Protein AF-A0A957X158-F1 (afdb_monomer_lite)

Secondary structure (DSSP, 8-state):
--HHHHHHHHHTHHHHTTSHHHHHHHSGGGSPPPTT-----HHHHHHHHHHHHHTTHHHHTSHHHHHHHHHHHHTT----HHHHHH------PPEEEEETTEEEEEPPTT-HHHHHHHHHHHHHTTS-HHHH-TT-TTT-

Structure (mmCIF, N/CA/C/O backbone):
data_AF-A0A957X158-F1
#
_entry.id   AF-A0A957X158-F1
#
loop_
_atom_site.group_PDB
_atom_site.id
_atom_site.type_symbol
_atom_site.label_atom_id
_atom_site.label_alt_id
_atom_site.label_comp_id
_atom_site.label_asym_id
_atom_site.label_entity_id
_atom_site.label_seq_id
_atom_site.pdbx_PDB_ins_code
_atom_site.Cartn_x
_atom_site.Cartn_y
_atom_site.Cartn_z
_atom_site.occupancy
_atom_site.B_iso_or_equiv
_atom_site.auth_seq_id
_atom_site.auth_comp_id
_atom_site.auth_asym_id
_atom_site.auth_atom_id
_atom_site.pdbx_PDB_model_num
ATOM 1 N N . ALA A 1 1 ? 10.056 3.410 17.041 1.00 91.44 1 ALA A N 1
ATOM 2 C CA . ALA A 1 1 ? 9.686 4.024 15.756 1.00 91.44 1 ALA A CA 1
ATOM 3 C C . ALA A 1 1 ? 10.975 4.331 15.010 1.00 91.44 1 ALA A C 1
ATOM 5 O O . ALA A 1 1 ? 11.942 4.724 15.656 1.00 91.44 1 ALA A O 1
ATOM 6 N N . SER A 1 2 ? 11.047 4.069 13.703 1.00 97.06 2 SER A N 1
ATOM 7 C CA . SER A 1 2 ? 12.230 4.421 12.904 1.00 97.06 2 SER A CA 1
ATOM 8 C C . SER A 1 2 ? 12.248 5.921 12.596 1.00 97.06 2 SER A C 1
ATOM 10 O O . SER A 1 2 ? 11.202 6.565 12.648 1.00 97.06 2 SER A O 1
ATOM 12 N N . GLY A 1 3 ? 13.416 6.462 12.228 1.00 97.81 3 GLY A N 1
ATOM 13 C CA . GLY A 1 3 ? 13.532 7.849 11.755 1.00 97.81 3 GLY A CA 1
ATOM 14 C C . GLY A 1 3 ? 12.562 8.159 10.616 1.00 97.81 3 GLY A C 1
ATOM 15 O O . GLY A 1 3 ? 11.815 9.127 10.688 1.00 97.81 3 GLY A O 1
ATOM 16 N N . TYR A 1 4 ? 12.493 7.251 9.640 1.00 98.00 4 TYR A N 1
ATOM 17 C CA . TYR A 1 4 ? 11.589 7.357 8.498 1.00 98.00 4 TYR A CA 1
ATOM 18 C C . TYR A 1 4 ? 10.107 7.411 8.902 1.00 98.00 4 TYR A C 1
ATOM 20 O O . TYR A 1 4 ? 9.367 8.266 8.429 1.00 98.00 4 TYR A O 1
ATOM 28 N N . LEU A 1 5 ? 9.658 6.541 9.817 1.00 97.38 5 LEU A N 1
ATOM 29 C CA . LEU A 1 5 ? 8.264 6.559 10.271 1.00 97.38 5 LEU A CA 1
ATOM 30 C C . LEU A 1 5 ? 7.921 7.868 10.998 1.00 97.38 5 LEU A C 1
ATOM 32 O O . LEU A 1 5 ? 6.851 8.428 10.775 1.00 97.38 5 LEU A O 1
ATOM 36 N N . CYS A 1 6 ? 8.819 8.363 11.851 1.00 97.62 6 CYS A N 1
ATOM 37 C CA . CYS A 1 6 ? 8.624 9.631 12.554 1.00 97.62 6 CYS A CA 1
ATOM 38 C C . CYS A 1 6 ? 8.534 10.818 11.586 1.00 97.62 6 CYS A C 1
ATOM 40 O O . CYS A 1 6 ? 7.699 11.700 11.782 1.00 97.62 6 CYS A O 1
ATOM 42 N N . GLU A 1 7 ? 9.347 10.824 10.528 1.00 98.12 7 GLU A N 1
ATOM 43 C CA . GLU A 1 7 ? 9.285 11.835 9.470 1.00 98.12 7 GLU A CA 1
ATOM 44 C C . GLU A 1 7 ? 7.933 11.804 8.745 1.00 98.12 7 GLU A C 1
ATOM 46 O O . GLU A 1 7 ? 7.289 12.842 8.604 1.00 98.12 7 GLU A O 1
ATOM 51 N N . LEU A 1 8 ? 7.438 10.617 8.376 1.00 97.88 8 LEU A N 1
ATOM 52 C CA . LEU A 1 8 ? 6.116 10.475 7.757 1.00 97.88 8 LEU A CA 1
ATOM 53 C C . LEU A 1 8 ? 4.984 10.959 8.672 1.00 97.88 8 LEU A C 1
ATOM 55 O O . LEU A 1 8 ? 4.108 11.691 8.218 1.00 97.88 8 LEU A O 1
ATOM 59 N N . ILE A 1 9 ? 5.007 10.590 9.958 1.00 97.75 9 ILE A N 1
ATOM 60 C CA . ILE A 1 9 ? 3.999 11.042 10.932 1.00 97.75 9 ILE A CA 1
ATOM 61 C C . ILE A 1 9 ? 4.060 12.562 11.111 1.00 97.75 9 ILE A C 1
ATOM 63 O O . ILE A 1 9 ? 3.020 13.204 11.217 1.00 97.75 9 ILE A O 1
ATOM 67 N N . THR A 1 10 ? 5.261 13.145 11.110 1.00 97.75 10 THR A N 1
ATOM 68 C CA . THR A 1 10 ? 5.446 14.601 11.198 1.00 97.75 10 THR A CA 1
ATOM 69 C C . THR A 1 10 ? 4.859 15.298 9.973 1.00 97.75 10 THR A C 1
ATOM 71 O O . THR A 1 10 ? 4.063 16.222 10.119 1.00 97.75 10 THR A O 1
ATOM 74 N N . ASN A 1 11 ? 5.170 14.813 8.769 1.00 97.94 11 ASN A N 1
ATOM 75 C CA . ASN A 1 11 ? 4.647 15.378 7.524 1.00 97.94 11 ASN A CA 1
ATOM 76 C C . ASN A 1 11 ? 3.117 15.253 7.424 1.00 97.94 11 ASN A C 1
ATOM 78 O O . ASN A 1 11 ? 2.462 16.136 6.878 1.00 97.94 11 ASN A O 1
ATOM 82 N N . ALA A 1 12 ? 2.542 14.184 7.983 1.00 97.56 12 ALA A N 1
ATOM 83 C CA . ALA A 1 12 ? 1.102 13.935 8.007 1.00 97.56 12 ALA A CA 1
ATOM 84 C C . ALA A 1 12 ? 0.390 14.473 9.266 1.00 97.56 12 ALA A C 1
ATOM 86 O O . ALA A 1 12 ? -0.806 14.230 9.435 1.00 97.56 12 ALA A O 1
ATOM 87 N N . GLN A 1 13 ? 1.082 15.190 10.164 1.00 97.00 13 GLN A N 1
ATOM 88 C CA . GLN A 1 13 ? 0.553 15.563 11.483 1.00 97.00 13 GLN A CA 1
ATOM 89 C C . GLN A 1 13 ? -0.779 16.311 11.389 1.00 97.00 13 GLN A C 1
ATOM 91 O O . GLN A 1 13 ? -1.693 16.033 12.165 1.00 97.00 13 GLN A O 1
ATOM 96 N N . THR A 1 14 ? -0.900 17.247 10.443 1.00 97.00 14 THR A N 1
ATOM 97 C CA . THR A 1 14 ? -2.126 18.027 10.253 1.00 97.00 14 THR A CA 1
ATOM 98 C C . THR A 1 14 ? -3.320 17.131 9.951 1.00 97.00 14 THR A C 1
ATOM 100 O O . THR A 1 14 ? -4.372 17.327 10.549 1.00 97.00 14 THR A O 1
ATOM 103 N N . ASP A 1 15 ? -3.165 16.124 9.087 1.00 97.00 15 ASP A N 1
ATOM 104 C CA . ASP A 1 15 ? -4.253 15.204 8.756 1.00 97.00 15 ASP A CA 1
ATOM 105 C C . ASP A 1 15 ? -4.549 14.222 9.889 1.00 97.00 15 ASP A C 1
ATOM 107 O O . ASP A 1 15 ? -5.710 14.011 10.236 1.00 97.00 15 ASP A O 1
ATOM 111 N N . LEU A 1 16 ? -3.508 13.680 10.527 1.00 97.06 16 LEU A N 1
ATOM 112 C CA . LEU A 1 16 ? -3.651 12.758 11.657 1.00 97.06 16 LEU A CA 1
ATOM 113 C C . LEU A 1 16 ? -4.340 13.410 12.863 1.00 97.06 16 LEU A C 1
ATOM 115 O O . LEU A 1 16 ? -5.059 12.728 13.591 1.00 97.06 16 LEU A O 1
ATOM 119 N N . ALA A 1 17 ? -4.149 14.716 13.067 1.00 96.50 17 ALA A N 1
ATOM 120 C CA . ALA A 1 17 ? -4.778 15.475 14.144 1.00 96.50 17 ALA A CA 1
ATOM 121 C C . ALA A 1 17 ? -6.273 15.759 13.911 1.00 96.50 17 ALA A C 1
ATOM 123 O O . ALA A 1 17 ? -6.975 16.097 14.864 1.00 96.50 17 ALA A O 1
ATOM 124 N N . ARG A 1 18 ? -6.780 15.624 12.674 1.00 95.75 18 ARG A N 1
ATOM 125 C CA . ARG A 1 18 ? -8.196 15.893 12.348 1.00 95.75 18 ARG A CA 1
ATOM 126 C C . ARG A 1 18 ? -9.149 14.904 13.005 1.00 95.75 18 ARG A C 1
ATOM 128 O O . ARG A 1 18 ? -10.286 15.271 13.292 1.00 95.75 18 ARG A O 1
ATOM 135 N N . PHE A 1 19 ? -8.697 13.673 13.235 1.00 94.31 19 PHE A N 1
ATOM 136 C CA . PHE A 1 19 ? -9.517 12.611 13.803 1.00 94.31 19 PHE A CA 1
ATOM 137 C C . PHE A 1 19 ? -8.941 12.164 15.153 1.00 94.31 19 PHE A C 1
ATOM 139 O O . PHE A 1 19 ? -7.784 11.737 15.218 1.00 94.31 19 PHE A O 1
ATOM 146 N N . PRO A 1 20 ? -9.728 12.213 16.245 1.00 94.19 20 PRO A N 1
ATOM 147 C CA . PRO A 1 20 ? -9.249 11.818 17.569 1.00 94.19 20 PRO A CA 1
ATOM 148 C C . PRO A 1 20 ? -8.676 10.395 17.623 1.00 94.19 20 PRO A C 1
ATOM 150 O O . PRO A 1 20 ? -7.676 10.170 18.300 1.00 94.19 20 PRO A O 1
ATOM 153 N N . ALA A 1 21 ? -9.264 9.454 16.875 1.00 93.75 21 ALA A N 1
ATOM 154 C CA . ALA A 1 21 ? -8.819 8.061 16.831 1.00 93.75 21 ALA A CA 1
ATOM 155 C C . ALA A 1 21 ? -7.394 7.912 16.263 1.00 93.75 21 ALA A C 1
ATOM 157 O O . ALA A 1 21 ? -6.565 7.212 16.841 1.00 93.75 21 ALA A O 1
ATOM 158 N N . THR A 1 22 ? -7.061 8.620 15.176 1.00 95.44 22 THR A N 1
ATOM 159 C CA . THR A 1 22 ? -5.706 8.587 14.600 1.00 95.44 22 THR A CA 1
ATOM 160 C C . THR A 1 22 ? -4.705 9.358 15.455 1.00 95.44 22 THR A C 1
ATOM 162 O O . THR A 1 22 ? -3.579 8.896 15.648 1.00 95.44 22 THR A O 1
ATOM 165 N N . ALA A 1 23 ? -5.112 10.502 16.014 1.00 96.62 23 ALA A N 1
ATOM 166 C CA . ALA A 1 23 ? -4.266 11.311 16.886 1.00 96.62 23 ALA A CA 1
ATOM 167 C C . ALA A 1 23 ? -3.865 10.559 18.165 1.00 96.62 23 ALA A C 1
ATOM 169 O O . ALA A 1 23 ? -2.711 10.633 18.580 1.00 96.62 23 ALA A O 1
ATOM 170 N N . ALA A 1 24 ? -4.776 9.783 18.759 1.00 95.62 24 ALA A N 1
ATOM 171 C CA . ALA A 1 24 ? -4.490 8.989 19.954 1.00 95.62 24 ALA A CA 1
ATOM 172 C C . ALA A 1 24 ? -3.363 7.959 19.738 1.00 95.62 24 ALA A C 1
ATOM 174 O O . ALA A 1 24 ? -2.607 7.674 20.665 1.00 95.62 24 ALA A O 1
ATOM 175 N N . ILE A 1 25 ? -3.231 7.432 18.516 1.00 96.38 25 ILE A N 1
ATOM 176 C CA . ILE A 1 25 ? -2.222 6.427 18.159 1.00 96.38 25 ILE A CA 1
ATOM 177 C C . ILE A 1 25 ? -0.901 7.086 17.753 1.00 96.38 25 ILE A C 1
ATOM 179 O O . ILE A 1 25 ? 0.167 6.696 18.228 1.00 96.38 25 ILE A O 1
ATOM 183 N N . PHE A 1 26 ? -0.962 8.062 16.844 1.00 97.31 26 PHE A N 1
ATOM 184 C CA . PHE A 1 26 ? 0.226 8.586 16.163 1.00 97.31 26 PHE A CA 1
ATOM 185 C C . PHE A 1 26 ? 0.701 9.940 16.682 1.00 97.31 26 PHE A C 1
ATOM 187 O O . PHE A 1 26 ? 1.817 10.336 16.364 1.00 97.31 26 PHE A O 1
ATOM 194 N N . LEU A 1 27 ? -0.103 10.637 17.484 1.00 96.50 27 LEU A N 1
ATOM 195 C CA . LEU A 1 27 ? 0.238 11.925 18.086 1.00 96.50 27 LEU A CA 1
ATOM 196 C C . LEU A 1 27 ? 0.040 11.893 19.612 1.00 96.50 27 LEU A C 1
ATOM 198 O O . LEU A 1 27 ? -0.703 12.721 20.155 1.00 96.50 27 LEU A O 1
ATOM 202 N N . PRO A 1 28 ? 0.671 10.948 20.338 1.00 89.69 28 PRO A N 1
ATOM 203 C CA . PRO A 1 28 ? 0.532 10.884 21.785 1.00 89.69 28 PRO A CA 1
ATOM 204 C C . PRO A 1 28 ? 0.973 12.213 22.410 1.00 89.69 28 PRO A C 1
ATOM 206 O O . PRO A 1 28 ? 2.034 12.756 22.097 1.00 89.69 28 PRO A O 1
ATOM 209 N N . HIS A 1 29 ? 0.134 12.761 23.290 1.00 87.69 29 HIS A N 1
ATOM 210 C CA . HIS A 1 29 ? 0.318 14.096 23.877 1.00 87.69 29 HIS A CA 1
ATOM 211 C C . HIS A 1 29 ? 0.307 15.252 22.855 1.00 87.69 29 HIS A C 1
ATOM 213 O O . HIS A 1 29 ? 0.882 16.308 23.108 1.00 87.69 29 HIS A O 1
ATOM 219 N N . GLY A 1 30 ? -0.348 15.064 21.705 1.00 91.75 30 GLY A N 1
ATOM 220 C CA . GLY A 1 30 ? -0.546 16.098 20.687 1.00 91.75 30 GLY A CA 1
ATOM 221 C C . GLY A 1 30 ? 0.662 16.354 19.786 1.00 91.75 30 GLY A C 1
ATOM 222 O O . GLY A 1 30 ? 0.684 17.364 19.083 1.00 91.75 30 GLY A O 1
ATOM 223 N N . ARG A 1 31 ? 1.670 15.472 19.791 1.00 94.06 31 ARG A N 1
ATOM 224 C CA . ARG A 1 31 ? 2.900 15.637 19.004 1.00 94.06 31 ARG A CA 1
ATOM 225 C C . ARG A 1 31 ? 3.361 14.334 18.343 1.00 94.06 31 ARG A C 1
ATOM 227 O O . ARG A 1 31 ? 3.104 13.268 18.900 1.00 94.06 31 ARG A O 1
ATOM 234 N N . PRO A 1 32 ? 4.076 14.406 17.205 1.00 95.81 32 PRO A N 1
ATOM 235 C CA . PRO A 1 32 ? 4.708 13.241 16.597 1.00 95.81 32 PRO A CA 1
ATOM 236 C C . PRO A 1 32 ? 5.701 12.550 17.550 1.00 95.81 32 PRO A C 1
ATOM 238 O O . PRO A 1 32 ? 6.339 13.227 18.364 1.00 95.81 32 PRO A O 1
ATOM 241 N N . PRO A 1 33 ? 5.867 11.221 17.443 1.00 96.12 33 PRO A N 1
ATOM 242 C CA . PRO A 1 33 ? 6.840 10.468 18.222 1.00 96.12 33 PRO A CA 1
ATOM 243 C C . PRO A 1 33 ? 8.266 10.724 17.724 1.00 96.12 33 PRO A C 1
ATOM 245 O O . PRO A 1 33 ? 8.494 11.044 16.555 1.00 96.12 33 PRO A O 1
ATOM 248 N N . HIS A 1 34 ? 9.245 10.491 18.590 1.00 95.88 34 HIS A N 1
ATOM 249 C CA . HIS A 1 34 ? 10.661 10.525 18.252 1.00 95.88 34 HIS A CA 1
ATOM 250 C C . HIS A 1 34 ? 11.183 9.142 17.824 1.00 95.88 34 HIS A C 1
ATOM 252 O O . HIS A 1 34 ? 10.623 8.103 18.195 1.00 95.88 34 HIS A O 1
ATOM 258 N N . PRO A 1 35 ? 12.282 9.087 17.050 1.00 97.38 35 PRO A N 1
ATOM 259 C CA . PRO A 1 35 ? 12.932 7.822 16.738 1.00 97.38 35 PRO A CA 1
ATOM 260 C C . PRO A 1 35 ? 13.326 7.085 18.024 1.00 97.38 35 PRO A C 1
ATOM 262 O O . PRO A 1 35 ? 13.888 7.672 18.942 1.00 97.38 35 PRO A O 1
ATOM 265 N N . GLY A 1 36 ? 13.024 5.790 18.084 1.00 96.38 36 GLY A N 1
ATOM 266 C CA . GLY A 1 36 ? 13.155 4.971 19.294 1.00 96.38 36 GLY A CA 1
ATOM 267 C C . GLY A 1 36 ? 11.861 4.813 20.101 1.00 96.38 36 GLY A C 1
ATOM 268 O O . GLY A 1 36 ? 11.694 3.775 20.736 1.00 96.38 36 GLY A O 1
ATOM 269 N N . ASP A 1 37 ? 10.894 5.730 19.984 1.00 95.94 37 ASP A N 1
ATOM 270 C CA . ASP A 1 37 ? 9.638 5.650 20.744 1.00 95.94 37 ASP A CA 1
ATOM 271 C C . ASP A 1 37 ? 8.816 4.412 20.376 1.00 95.94 37 ASP A C 1
ATOM 273 O O . ASP A 1 37 ? 8.759 3.981 19.219 1.00 95.94 37 ASP A O 1
ATOM 277 N N . ARG A 1 38 ? 8.127 3.826 21.355 1.00 95.50 38 ARG A N 1
ATOM 278 C CA . ARG A 1 38 ? 7.264 2.667 21.118 1.00 95.50 38 ARG A CA 1
ATOM 279 C C . ARG A 1 38 ? 5.858 3.124 20.732 1.00 95.50 38 ARG A C 1
ATOM 281 O O . ARG A 1 38 ? 5.147 3.680 21.558 1.00 95.50 38 ARG A O 1
ATOM 288 N N . ILE A 1 39 ? 5.447 2.821 19.502 1.00 95.44 39 ILE A N 1
ATOM 289 C CA . ILE A 1 39 ? 4.069 3.014 19.029 1.00 95.44 39 ILE A CA 1
ATOM 290 C C . ILE A 1 39 ? 3.330 1.687 19.195 1.00 95.44 39 ILE A C 1
ATOM 292 O O . ILE A 1 39 ? 3.788 0.658 18.698 1.00 95.44 39 ILE A O 1
ATOM 296 N N . VAL A 1 40 ? 2.208 1.704 19.911 1.00 95.50 40 VAL A N 1
ATOM 297 C CA . VAL A 1 40 ? 1.380 0.520 20.171 1.00 95.50 40 VAL A CA 1
ATOM 298 C C . VAL A 1 40 ? 0.010 0.737 19.543 1.00 95.50 40 VAL A C 1
ATOM 300 O O . VAL A 1 40 ? -0.622 1.756 19.791 1.00 95.50 40 VAL A O 1
ATOM 303 N N . GLN A 1 41 ? -0.447 -0.228 18.746 1.00 97.25 41 GLN A N 1
ATOM 304 C CA . GLN A 1 41 ? -1.738 -0.187 18.054 1.00 97.25 41 GLN A CA 1
ATOM 305 C C . GLN A 1 41 ? -2.603 -1.355 18.546 1.00 97.25 41 GLN A C 1
ATOM 307 O O . GLN A 1 41 ? -2.744 -2.358 17.853 1.00 97.25 41 GLN A O 1
ATOM 312 N N . ALA A 1 42 ? -3.103 -1.264 19.782 1.00 97.00 42 ALA A N 1
ATOM 313 C CA . ALA A 1 42 ? -3.834 -2.363 20.423 1.00 97.00 42 ALA A CA 1
ATOM 314 C C . ALA A 1 42 ? -5.136 -2.709 19.677 1.00 97.00 42 ALA A C 1
ATOM 316 O O . ALA A 1 42 ? -5.347 -3.864 19.340 1.00 97.00 42 ALA A O 1
ATOM 317 N N . GLU A 1 43 ? -5.932 -1.708 19.295 1.00 96.12 43 GLU A N 1
ATOM 318 C CA . GLU A 1 43 ? -7.185 -1.925 18.550 1.00 96.12 43 GLU A CA 1
ATOM 319 C C . GLU A 1 43 ? -6.949 -2.518 17.146 1.00 96.12 43 GLU A C 1
ATOM 321 O O . GLU A 1 43 ? -7.734 -3.329 16.647 1.00 96.12 43 GLU A O 1
ATOM 326 N N . LEU A 1 44 ? -5.825 -2.165 16.507 1.00 97.81 44 LEU A N 1
ATOM 327 C CA . LEU A 1 44 ? -5.404 -2.817 15.266 1.00 97.81 44 LEU A CA 1
ATOM 328 C C . LEU A 1 44 ? -5.014 -4.278 15.521 1.00 97.81 44 LEU A C 1
ATOM 330 O O . LEU A 1 44 ? -5.320 -5.134 14.696 1.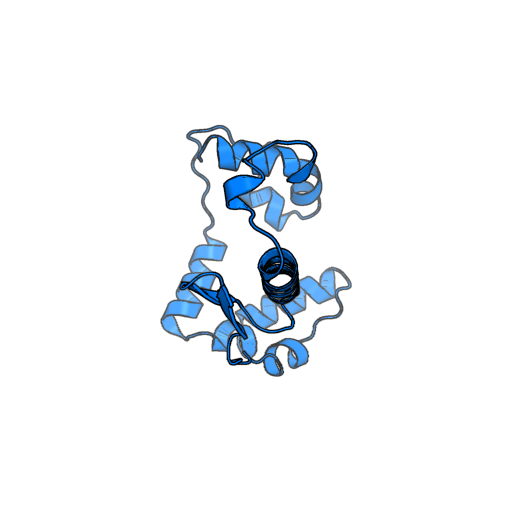00 97.81 44 LEU A O 1
ATOM 334 N N . ALA A 1 45 ? -4.353 -4.573 16.644 1.00 98.31 45 ALA A N 1
ATOM 335 C CA . ALA A 1 45 ? -4.019 -5.943 17.019 1.00 98.31 45 ALA A CA 1
ATOM 336 C C . ALA A 1 45 ? -5.284 -6.788 17.238 1.00 98.31 45 ALA A C 1
ATOM 338 O O . ALA A 1 45 ? -5.342 -7.896 16.713 1.00 98.31 45 ALA A O 1
ATOM 339 N N . ASP A 1 46 ? -6.310 -6.244 17.898 1.00 97.75 46 ASP A N 1
ATOM 340 C CA . ASP A 1 46 ? -7.608 -6.911 18.069 1.00 97.75 46 ASP A CA 1
ATOM 341 C C . ASP A 1 46 ? -8.275 -7.187 16.712 1.00 97.75 46 ASP A C 1
ATOM 343 O O . ASP A 1 46 ? -8.751 -8.293 16.451 1.00 97.75 46 ASP A O 1
ATOM 347 N N . SER A 1 47 ? -8.235 -6.209 15.801 1.00 97.75 47 SER A N 1
ATOM 348 C CA . SER A 1 47 ? -8.764 -6.359 14.439 1.00 97.75 47 SER A CA 1
ATOM 349 C C . SER A 1 47 ? -8.026 -7.451 13.654 1.00 97.75 47 SER A C 1
ATOM 351 O O . SER A 1 47 ? -8.651 -8.294 13.010 1.00 97.75 47 SER A O 1
ATOM 353 N N . LEU A 1 48 ? -6.691 -7.475 13.724 1.00 98.25 48 LEU A N 1
ATOM 354 C CA . LEU A 1 48 ? -5.863 -8.503 13.085 1.00 98.25 48 LEU A CA 1
ATOM 355 C C . LEU A 1 48 ? -6.090 -9.884 13.705 1.00 98.25 48 LEU A C 1
ATOM 357 O O . LEU A 1 48 ? -6.087 -10.880 12.982 1.00 98.25 48 LEU A O 1
ATOM 361 N N . GLN A 1 49 ? -6.311 -9.952 15.017 1.00 98.38 49 GLN A N 1
ATOM 362 C CA . GLN A 1 49 ? -6.628 -11.194 15.709 1.00 98.38 49 GLN A CA 1
ATOM 363 C C . GLN A 1 49 ? -7.986 -11.749 15.264 1.00 98.38 49 GLN A C 1
ATOM 365 O O . GLN A 1 49 ? -8.062 -12.934 14.949 1.00 98.38 49 GLN A O 1
ATOM 370 N N . ALA A 1 50 ? -9.019 -10.909 15.159 1.00 97.81 50 ALA A N 1
ATOM 371 C CA . ALA A 1 50 ? -10.322 -11.317 14.632 1.00 97.81 50 ALA A CA 1
ATOM 372 C C . ALA A 1 50 ? -10.204 -11.846 13.192 1.00 97.81 50 ALA A C 1
ATOM 374 O O . ALA A 1 50 ? -10.680 -12.938 12.888 1.00 97.81 50 ALA A O 1
ATOM 375 N N . ILE A 1 51 ? -9.473 -11.140 12.317 1.00 98.12 51 ILE A N 1
ATOM 376 C CA . ILE A 1 51 ? -9.223 -11.596 10.937 1.00 98.12 51 ILE A CA 1
ATOM 377 C C . ILE A 1 51 ? -8.477 -12.937 10.918 1.00 98.12 51 ILE A C 1
ATOM 379 O O . ILE A 1 51 ? -8.785 -13.804 10.103 1.00 98.12 51 ILE A O 1
ATOM 383 N N . ALA A 1 52 ? -7.497 -13.130 11.801 1.00 98.19 52 ALA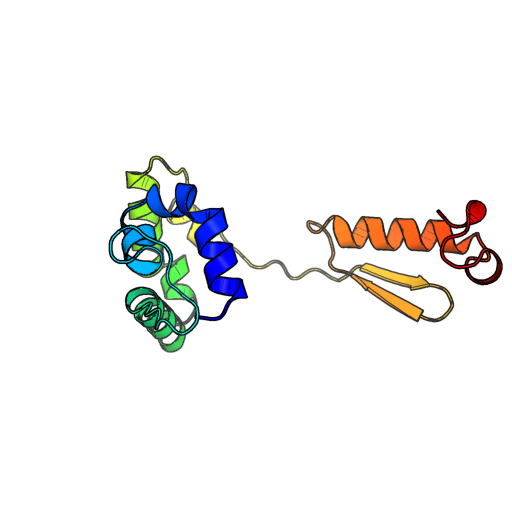 A N 1
ATOM 384 C CA . ALA A 1 52 ? -6.745 -14.379 11.872 1.00 98.19 52 ALA A CA 1
ATOM 385 C C . ALA A 1 52 ? -7.604 -15.565 12.347 1.00 98.19 52 ALA A C 1
ATOM 387 O O . ALA A 1 52 ? -7.366 -16.692 11.918 1.00 98.19 52 ALA A O 1
ATOM 388 N N . GLN A 1 53 ? -8.577 -15.323 13.230 1.00 97.62 53 GLN A N 1
ATOM 389 C CA . GLN A 1 53 ? -9.428 -16.362 13.816 1.00 97.62 53 GLN A CA 1
ATOM 390 C C . GLN A 1 53 ? -10.627 -16.722 12.933 1.00 97.62 53 GLN A C 1
ATOM 392 O O . GLN A 1 53 ? -10.976 -17.894 12.817 1.00 97.62 53 GLN A O 1
ATOM 397 N N . GLU A 1 54 ? -11.246 -15.727 12.306 1.00 96.25 54 GLU A N 1
ATOM 398 C CA . GLU A 1 54 ? -12.544 -15.860 11.632 1.00 96.25 54 GLU A CA 1
ATOM 399 C C . GLU A 1 54 ? -12.455 -15.592 10.118 1.00 96.25 54 GLU A C 1
ATOM 401 O O . GLU A 1 54 ? -13.427 -15.751 9.379 1.00 96.25 54 GLU A O 1
ATOM 406 N N . GLY A 1 55 ? -11.271 -15.222 9.622 1.00 97.19 55 GLY A N 1
ATOM 407 C CA . GLY A 1 55 ? -11.043 -14.884 8.222 1.00 97.19 55 GLY A CA 1
ATOM 408 C C . GLY A 1 55 ? -11.547 -13.488 7.863 1.00 97.19 55 GLY A C 1
ATOM 409 O O . GLY A 1 55 ? -11.904 -12.675 8.711 1.00 97.19 55 GLY A O 1
ATOM 410 N N . SER A 1 56 ? -11.585 -13.184 6.566 1.00 96.56 56 SER A N 1
ATOM 411 C CA . SER A 1 56 ? -11.988 -11.858 6.079 1.00 96.56 56 SER A CA 1
ATOM 412 C C . SER A 1 56 ? -13.470 -11.539 6.288 1.00 96.56 56 SER A C 1
ATOM 414 O O . SER A 1 56 ? -13.878 -10.394 6.107 1.00 96.56 56 SER A O 1
ATOM 416 N N . ASP A 1 57 ? -14.286 -12.530 6.647 1.00 96.62 57 ASP A N 1
ATOM 417 C CA . ASP A 1 57 ? -15.727 -12.346 6.810 1.00 96.62 57 ASP A CA 1
ATOM 418 C C . ASP A 1 57 ? -16.064 -11.372 7.947 1.00 96.62 57 ASP A C 1
ATOM 420 O O . ASP A 1 57 ? -17.044 -10.633 7.856 1.00 96.62 57 ASP A O 1
ATOM 424 N N . VAL A 1 58 ? -15.184 -11.245 8.950 1.00 97.81 58 VAL A N 1
ATOM 425 C CA . VAL A 1 58 ? -15.319 -10.240 10.020 1.00 97.81 58 VAL A CA 1
ATOM 426 C C . VAL A 1 58 ? -15.394 -8.812 9.484 1.00 97.81 58 VAL A C 1
ATOM 428 O O . VAL A 1 58 ? -16.055 -7.967 10.087 1.00 97.81 58 VAL A O 1
ATOM 431 N N . LEU A 1 59 ? -14.740 -8.547 8.348 1.00 97.69 59 LEU A N 1
ATOM 432 C CA . LEU A 1 59 ? -14.765 -7.261 7.660 1.00 97.69 59 LEU A CA 1
ATOM 433 C C . LEU A 1 59 ? -15.988 -7.133 6.748 1.00 97.69 59 LEU A C 1
ATOM 435 O O . LEU A 1 59 ? -16.656 -6.107 6.774 1.00 97.69 59 LEU A O 1
ATOM 439 N N . TYR A 1 60 ? -16.278 -8.142 5.926 1.00 97.62 60 TYR A N 1
ATOM 440 C CA . TYR A 1 60 ? -17.283 -8.001 4.864 1.00 97.62 60 TYR A CA 1
ATOM 441 C C . TYR A 1 60 ? -18.720 -8.256 5.338 1.00 97.62 60 TYR A C 1
ATOM 443 O O . TYR A 1 60 ? -19.651 -7.629 4.836 1.00 97.62 60 TYR A O 1
ATOM 451 N N . ASN A 1 61 ? -18.908 -9.119 6.338 1.00 96.56 61 ASN A N 1
ATOM 452 C CA . ASN A 1 61 ? -20.215 -9.446 6.916 1.00 96.56 61 ASN A CA 1
ATOM 453 C C . ASN A 1 61 ? -20.292 -9.220 8.435 1.00 96.56 61 ASN A C 1
ATOM 455 O O . ASN A 1 61 ? -21.395 -9.128 8.981 1.00 96.56 61 ASN A O 1
ATOM 459 N N . GLY A 1 62 ? -19.147 -9.116 9.112 1.00 96.25 62 GLY A N 1
ATOM 460 C CA . GLY A 1 62 ? -19.055 -9.124 10.569 1.00 96.25 62 GLY A CA 1
ATOM 461 C C . GLY A 1 62 ? -18.899 -7.762 11.249 1.00 96.25 62 GLY A C 1
ATOM 462 O O . GLY A 1 62 ? -19.152 -6.691 10.690 1.00 96.25 62 GLY A O 1
ATOM 463 N N . ALA A 1 63 ? -18.498 -7.832 12.519 1.00 96.94 63 ALA A N 1
ATOM 464 C CA . ALA A 1 63 ? -18.445 -6.694 13.432 1.00 96.94 63 ALA A CA 1
ATOM 465 C C . ALA A 1 63 ? -17.412 -5.628 13.029 1.00 96.94 63 ALA A C 1
ATOM 467 O O . ALA A 1 63 ? -17.661 -4.440 13.227 1.00 96.94 63 ALA A O 1
ATOM 468 N N . LEU A 1 64 ? -16.282 -6.019 12.425 1.00 97.94 64 LEU A N 1
ATOM 469 C CA . LEU A 1 64 ? -15.272 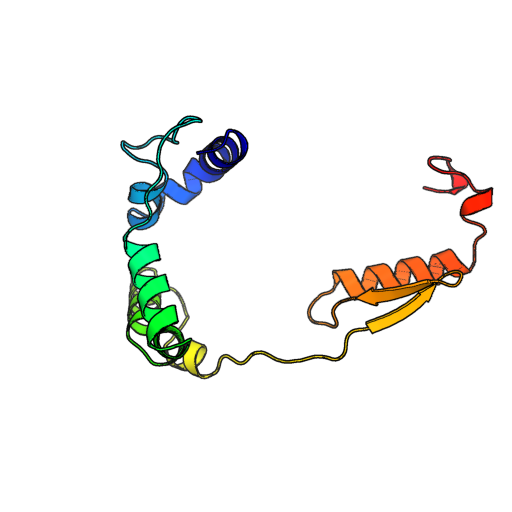-5.059 11.969 1.00 97.94 64 LEU A CA 1
ATOM 470 C C . LEU A 1 64 ? -15.830 -4.176 10.843 1.00 97.94 64 LEU A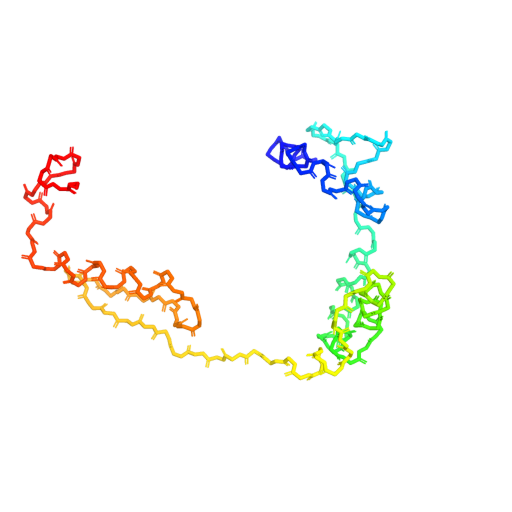 C 1
ATOM 472 O O . LEU A 1 64 ? -15.657 -2.958 10.877 1.00 97.94 64 LEU A O 1
ATOM 476 N N . GLY A 1 65 ? -16.570 -4.768 9.900 1.00 98.12 65 GLY A N 1
ATOM 477 C CA . GLY A 1 65 ? -17.300 -4.019 8.874 1.00 98.12 65 GLY A CA 1
ATOM 478 C C . GLY A 1 65 ? -18.304 -3.038 9.470 1.00 98.12 65 GLY A C 1
ATOM 479 O O . GLY A 1 65 ? -18.324 -1.866 9.102 1.00 98.12 65 GLY A O 1
ATOM 480 N N . GLN A 1 66 ? -19.088 -3.486 10.453 1.00 98.25 66 GLN A N 1
ATOM 481 C CA . GLN A 1 66 ? -20.073 -2.635 11.129 1.00 98.25 66 GLN A CA 1
ATOM 482 C C . GLN A 1 66 ? -19.420 -1.440 11.833 1.00 98.25 66 GLN A C 1
ATOM 484 O O . GLN A 1 66 ? -19.937 -0.328 11.735 1.00 98.25 66 GLN A O 1
ATOM 489 N N . THR A 1 67 ? -18.271 -1.636 12.487 1.00 97.62 67 THR A N 1
ATOM 490 C CA . THR A 1 67 ? -17.499 -0.542 13.093 1.00 97.62 67 THR A CA 1
ATOM 491 C C . THR A 1 67 ? -17.053 0.482 12.050 1.00 97.62 67 THR A C 1
ATOM 493 O O . THR A 1 67 ? -17.227 1.681 12.267 1.00 97.62 67 THR A O 1
ATOM 496 N N . ILE A 1 68 ? -16.545 0.028 10.900 1.00 97.62 68 ILE A N 1
ATOM 497 C CA . ILE A 1 68 ? -16.123 0.911 9.802 1.00 97.62 68 ILE A CA 1
ATOM 498 C C . ILE A 1 68 ? -17.311 1.705 9.250 1.00 97.62 68 ILE A C 1
ATOM 500 O O . ILE A 1 68 ? -17.216 2.920 9.089 1.00 97.62 68 ILE A O 1
ATOM 504 N N . ILE A 1 69 ? -18.443 1.048 8.980 1.00 98.38 69 ILE A N 1
ATOM 505 C CA . ILE A 1 69 ? -19.627 1.719 8.426 1.00 98.38 69 ILE A CA 1
ATOM 506 C C . ILE A 1 69 ? -20.241 2.693 9.433 1.00 98.38 69 ILE A C 1
ATOM 508 O O . ILE A 1 69 ? -20.655 3.785 9.047 1.00 98.38 69 ILE A O 1
ATOM 512 N N . ALA A 1 70 ? -20.245 2.355 10.724 1.00 98.00 70 ALA A N 1
ATOM 513 C CA . ALA A 1 70 ? -20.685 3.275 11.764 1.00 98.00 70 ALA A CA 1
ATOM 514 C C . ALA A 1 70 ? -19.807 4.536 11.814 1.00 98.00 70 ALA A C 1
ATOM 516 O O . ALA A 1 70 ? -20.337 5.639 11.949 1.00 98.00 70 ALA A O 1
ATOM 517 N N . ASP A 1 71 ? -18.483 4.400 11.682 1.00 96.88 71 ASP A N 1
ATOM 518 C CA . ASP A 1 71 ? -17.581 5.553 11.627 1.00 96.88 71 ASP A CA 1
ATOM 519 C C . ASP A 1 71 ? -17.758 6.374 10.339 1.00 96.88 71 ASP A C 1
ATOM 521 O O . ASP A 1 71 ? -17.869 7.599 10.401 1.00 96.88 71 ASP A O 1
ATOM 525 N N . MET A 1 72 ? -17.907 5.714 9.185 1.00 97.50 72 MET A N 1
ATOM 526 C CA . MET A 1 72 ? -18.231 6.375 7.915 1.00 97.50 72 MET A CA 1
ATOM 527 C C . MET A 1 72 ? -19.498 7.222 8.042 1.00 97.50 72 MET A C 1
ATOM 529 O O . MET A 1 72 ? -19.465 8.413 7.748 1.00 97.50 72 MET A O 1
ATOM 533 N N . GLN A 1 73 ? -20.594 6.654 8.548 1.00 97.00 73 GLN A N 1
ATOM 534 C CA . GLN A 1 73 ? -21.864 7.368 8.707 1.00 97.00 73 GLN A CA 1
ATOM 535 C C . GLN A 1 73 ? -21.750 8.561 9.663 1.00 97.00 73 GLN A C 1
ATOM 537 O O . GLN A 1 73 ? -22.267 9.636 9.360 1.00 97.00 73 GLN A O 1
ATOM 542 N N . ARG A 1 74 ? -21.028 8.414 10.785 1.00 96.69 74 ARG A N 1
ATOM 543 C CA . ARG A 1 74 ? -20.767 9.524 11.723 1.00 96.69 74 ARG A CA 1
ATOM 544 C C . ARG A 1 74 ? -20.012 10.683 11.070 1.00 96.69 74 ARG A C 1
ATOM 546 O O . ARG A 1 74 ? -20.197 11.825 11.480 1.00 96.69 74 ARG A O 1
ATOM 553 N N . ASN A 1 75 ? -19.193 10.395 10.060 1.00 96.00 75 ASN A N 1
ATOM 554 C CA . ASN A 1 75 ? -18.374 11.372 9.346 1.00 96.00 75 ASN A CA 1
ATOM 555 C C . ASN A 1 75 ? -18.933 11.745 7.957 1.00 96.00 75 ASN A C 1
ATOM 557 O O . ASN A 1 75 ? -18.214 12.325 7.145 1.00 96.00 75 ASN A O 1
ATOM 561 N N . ASN A 1 76 ? -20.214 11.462 7.682 1.00 97.00 76 ASN A N 1
ATOM 562 C CA . ASN A 1 76 ? -20.884 11.732 6.398 1.00 97.00 76 ASN A CA 1
ATOM 563 C C . ASN A 1 76 ? -20.259 11.011 5.183 1.00 97.00 76 ASN A C 1
ATOM 565 O O . ASN A 1 76 ? -20.350 11.483 4.049 1.00 97.00 76 ASN A O 1
ATOM 569 N N . GLY A 1 77 ? -19.611 9.871 5.415 1.00 97.38 77 GLY A N 1
ATOM 570 C CA . GLY A 1 77 ? -19.155 8.949 4.381 1.00 97.38 77 GLY A CA 1
ATOM 571 C C . GLY A 1 77 ? -20.318 8.227 3.695 1.00 97.38 77 GLY A C 1
ATOM 572 O O . GLY A 1 77 ? -21.409 8.096 4.246 1.00 97.38 77 GLY A O 1
ATOM 573 N N . ILE A 1 78 ? -20.069 7.747 2.476 1.00 98.06 78 ILE A N 1
ATOM 574 C CA . ILE A 1 78 ? -21.099 7.157 1.601 1.00 98.06 78 ILE A CA 1
ATOM 575 C C . ILE A 1 78 ? -21.139 5.627 1.627 1.00 98.06 78 ILE A C 1
ATOM 577 O O . ILE A 1 78 ? -22.045 5.036 1.050 1.00 98.06 78 ILE A O 1
ATOM 581 N N . MET A 1 79 ? -20.147 4.988 2.249 1.00 98.25 79 MET A N 1
ATOM 582 C CA . MET A 1 79 ? -20.048 3.533 2.262 1.00 98.25 79 MET A CA 1
ATOM 583 C C . MET A 1 79 ? -21.110 2.912 3.166 1.00 98.25 79 MET A C 1
ATOM 585 O O . MET A 1 79 ? -21.409 3.412 4.253 1.00 98.25 79 MET A O 1
ATOM 589 N N . THR A 1 80 ? -21.620 1.768 2.734 1.00 98.19 80 THR A N 1
ATOM 590 C CA . THR A 1 80 ? -22.602 0.948 3.439 1.00 98.19 80 THR A CA 1
ATOM 591 C C . THR A 1 80 ? -22.080 -0.472 3.652 1.00 98.19 80 THR A C 1
ATOM 593 O O . THR A 1 80 ? -21.080 -0.891 3.066 1.00 98.19 80 THR A O 1
ATOM 596 N N . MET A 1 81 ? -22.783 -1.253 4.476 1.00 98.19 81 MET A N 1
ATOM 597 C CA . MET A 1 81 ? -22.488 -2.685 4.591 1.00 98.19 81 MET A CA 1
ATOM 598 C C . MET A 1 81 ? -22.698 -3.417 3.264 1.00 98.19 81 MET A C 1
ATOM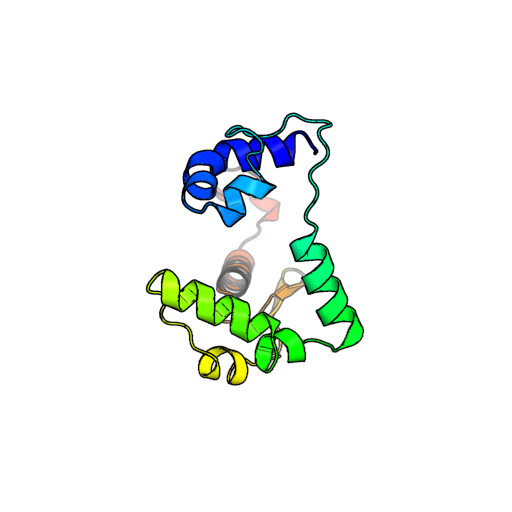 600 O O . MET A 1 81 ? -22.010 -4.398 3.010 1.00 98.19 81 MET A O 1
ATOM 604 N N . ASP A 1 82 ? -23.609 -2.948 2.413 1.00 98.44 82 ASP A N 1
ATOM 605 C CA . ASP A 1 82 ? -23.849 -3.579 1.117 1.00 98.44 82 ASP A CA 1
ATOM 606 C C . ASP A 1 82 ? -22.668 -3.365 0.165 1.00 98.44 82 ASP A C 1
ATOM 608 O O . ASP A 1 82 ? -22.316 -4.289 -0.563 1.00 98.44 82 ASP A O 1
ATOM 612 N N . ASP A 1 83 ? -21.975 -2.222 0.247 1.00 98.38 83 ASP A N 1
ATOM 613 C CA . ASP A 1 83 ? -20.725 -1.996 -0.494 1.00 98.38 83 ASP A CA 1
ATOM 614 C C . ASP A 1 83 ? -19.619 -2.962 -0.054 1.00 98.38 83 ASP A C 1
ATOM 616 O O . ASP A 1 83 ? -18.911 -3.522 -0.893 1.00 98.38 83 ASP A O 1
ATOM 620 N N . LEU A 1 84 ? -19.480 -3.194 1.258 1.00 98.19 84 LEU A N 1
ATOM 621 C CA . LEU A 1 84 ? -18.518 -4.168 1.780 1.00 98.19 84 LEU A CA 1
ATOM 622 C C . LEU A 1 84 ? -18.869 -5.587 1.321 1.00 98.19 84 LEU A C 1
ATOM 624 O O . LEU A 1 84 ? -18.001 -6.302 0.833 1.00 98.19 84 LEU A O 1
ATOM 628 N N . ARG A 1 85 ? -20.140 -5.989 1.403 1.00 98.12 85 ARG A N 1
ATOM 629 C CA . ARG A 1 85 ? -20.594 -7.318 0.959 1.00 98.12 85 ARG A CA 1
ATOM 630 C C . ARG A 1 85 ? -20.455 -7.533 -0.543 1.00 98.12 85 ARG A C 1
ATOM 632 O O . ARG A 1 85 ? -20.207 -8.654 -0.978 1.00 98.12 85 ARG A O 1
ATOM 639 N N . ALA A 1 86 ? -20.643 -6.479 -1.332 1.00 98.06 86 ALA A N 1
ATOM 640 C CA . ALA A 1 86 ? -20.509 -6.522 -2.782 1.00 98.06 86 ALA A CA 1
ATOM 641 C C . ALA A 1 86 ? -19.042 -6.512 -3.246 1.00 98.06 86 ALA A C 1
ATOM 643 O O . ALA A 1 86 ? -18.769 -6.787 -4.420 1.00 98.06 86 ALA A O 1
ATOM 644 N N . TYR A 1 87 ? -18.090 -6.201 -2.358 1.00 97.69 87 TYR A N 1
ATOM 645 C CA . TYR A 1 87 ? -16.674 -6.208 -2.697 1.00 97.69 87 TYR A CA 1
ATOM 646 C C . TYR A 1 87 ? -16.203 -7.611 -3.091 1.00 97.69 87 TYR A C 1
ATOM 648 O O . TYR A 1 87 ? -16.474 -8.607 -2.424 1.00 97.69 87 TYR A O 1
ATOM 656 N N . SER A 1 88 ? -15.425 -7.685 -4.168 1.00 95.81 88 SER A N 1
ATOM 657 C CA . SER A 1 88 ? -14.765 -8.917 -4.588 1.00 95.81 88 SER A CA 1
ATOM 658 C C . SER A 1 88 ? -13.384 -8.629 -5.158 1.00 95.81 88 SER A C 1
ATOM 660 O O . SER A 1 88 ? -13.144 -7.609 -5.811 1.00 95.81 88 SER A O 1
ATOM 662 N N . THR A 1 89 ? -12.455 -9.554 -4.925 1.00 95.12 89 THR A N 1
ATOM 663 C CA . THR A 1 89 ? -11.158 -9.531 -5.591 1.00 95.12 89 THR A CA 1
ATOM 664 C C . THR A 1 89 ? -11.318 -10.080 -7.004 1.00 95.12 89 THR A C 1
ATOM 666 O O . THR A 1 89 ? -11.868 -11.157 -7.226 1.00 95.12 89 THR A O 1
ATOM 669 N N . ILE A 1 90 ? -10.837 -9.327 -7.992 1.00 95.50 90 ILE A N 1
ATOM 670 C CA . ILE A 1 90 ? -10.898 -9.741 -9.394 1.00 95.50 90 ILE A CA 1
ATOM 671 C C . ILE A 1 90 ? -9.508 -10.197 -9.809 1.00 95.50 90 ILE A C 1
ATOM 673 O O . ILE A 1 90 ? -8.605 -9.378 -9.995 1.00 95.50 90 ILE A O 1
ATOM 677 N N . GLN A 1 91 ? -9.340 -11.504 -9.993 1.00 95.75 91 GLN A N 1
ATOM 678 C CA . GLN A 1 91 ? -8.121 -12.042 -10.579 1.00 95.75 91 GLN A CA 1
ATOM 679 C C . GLN A 1 91 ? -8.091 -11.715 -12.074 1.00 95.75 91 GLN A C 1
ATOM 681 O O . GLN A 1 91 ? -9.006 -12.048 -12.826 1.00 95.75 91 GLN A O 1
ATOM 686 N N . ARG A 1 92 ? -7.022 -11.052 -12.516 1.00 95.56 92 ARG A N 1
ATOM 687 C CA . ARG A 1 92 ? -6.829 -10.662 -13.915 1.00 95.56 92 ARG A CA 1
ATOM 688 C C . ARG A 1 92 ? -5.548 -11.282 -14.436 1.00 95.56 92 ARG A C 1
ATOM 690 O O . ARG A 1 92 ? -4.550 -11.340 -13.720 1.00 95.56 92 ARG A O 1
ATOM 697 N N . ARG A 1 93 ? -5.569 -11.728 -15.692 1.00 96.75 93 ARG A N 1
ATOM 698 C CA . ARG A 1 93 ? -4.343 -12.137 -16.379 1.00 96.75 93 ARG A CA 1
ATOM 699 C C . ARG A 1 93 ? -3.445 -10.899 -16.522 1.00 96.75 93 ARG A C 1
ATOM 701 O O . ARG A 1 93 ? -3.952 -9.880 -16.993 1.00 96.75 93 ARG A O 1
ATOM 708 N N . PRO A 1 94 ? -2.167 -10.959 -16.113 1.00 97.31 94 PRO A N 1
ATOM 709 C CA . PRO A 1 94 ? -1.251 -9.839 -16.288 1.00 97.31 94 PRO A CA 1
ATOM 710 C C . PRO A 1 94 ? -0.998 -9.566 -17.775 1.00 97.31 94 PRO A C 1
ATOM 712 O O . PRO A 1 94 ? -1.281 -10.403 -18.635 1.00 97.31 94 PRO A O 1
ATOM 715 N N . LEU A 1 95 ? -0.472 -8.382 -18.076 1.00 97.44 95 LEU A N 1
ATOM 716 C CA . LEU A 1 95 ? -0.035 -8.043 -19.426 1.00 97.44 95 LEU A CA 1
ATOM 717 C C . LEU A 1 95 ? 1.440 -8.396 -19.572 1.00 97.44 95 LEU A C 1
ATOM 719 O O . LEU A 1 95 ? 2.231 -8.088 -18.682 1.00 97.44 95 LEU A O 1
ATOM 723 N N . THR A 1 96 ? 1.802 -8.996 -20.702 1.00 97.88 96 THR A N 1
ATOM 724 C CA . THR A 1 96 ? 3.162 -9.477 -20.950 1.00 97.88 96 THR A CA 1
ATOM 725 C C . THR A 1 96 ? 3.609 -9.116 -22.361 1.00 97.88 96 THR A C 1
ATOM 727 O O . THR A 1 96 ? 2.846 -9.271 -23.315 1.00 97.88 96 THR A O 1
ATOM 730 N N . ILE A 1 97 ? 4.854 -8.655 -22.494 1.00 97.62 97 ILE A N 1
ATOM 731 C CA . ILE A 1 97 ? 5.543 -8.459 -23.778 1.00 97.62 97 ILE A CA 1
ATOM 732 C C . ILE A 1 97 ? 6.971 -9.012 -23.703 1.00 97.62 97 ILE A C 1
ATOM 734 O O . ILE A 1 97 ? 7.500 -9.228 -22.617 1.00 97.62 97 ILE A O 1
ATOM 738 N N . SER A 1 98 ? 7.627 -9.154 -24.855 1.00 97.56 98 SER A N 1
ATOM 739 C CA . SER A 1 98 ? 9.067 -9.437 -24.940 1.00 97.56 98 SER A CA 1
ATOM 740 C C . SER A 1 98 ? 9.845 -8.173 -25.306 1.00 97.56 98 SER A C 1
ATOM 742 O O . SER A 1 98 ? 9.716 -7.700 -26.423 1.00 97.56 98 SER A O 1
ATOM 744 N N . TYR A 1 99 ? 10.688 -7.630 -24.439 1.00 97.69 99 TYR A N 1
ATOM 745 C CA . TYR A 1 99 ? 11.541 -6.483 -24.758 1.00 97.69 99 TYR A CA 1
ATOM 746 C C . TYR A 1 99 ? 13.009 -6.914 -24.781 1.00 97.69 99 TYR A C 1
ATOM 748 O O . TYR A 1 99 ? 13.564 -7.280 -23.748 1.00 97.69 99 TYR A O 1
ATOM 756 N N . ARG A 1 100 ? 13.641 -6.895 -25.964 1.00 95.94 100 ARG A N 1
ATOM 757 C CA . ARG A 1 100 ? 15.076 -7.216 -26.153 1.00 95.94 100 ARG A CA 1
ATOM 758 C C . ARG A 1 100 ? 15.512 -8.554 -25.527 1.00 95.94 100 ARG A C 1
ATOM 760 O O . ARG A 1 100 ? 16.561 -8.641 -24.899 1.00 95.94 100 ARG A O 1
ATOM 767 N N . GLY A 1 101 ? 14.691 -9.592 -25.691 1.00 95.81 101 GLY A N 1
ATOM 768 C CA . GLY A 1 101 ? 14.952 -10.938 -25.162 1.00 95.81 101 GLY A CA 1
ATOM 769 C C . GLY A 1 101 ? 14.487 -11.172 -23.721 1.00 95.81 101 GLY A C 1
ATOM 770 O O . GLY A 1 101 ? 14.586 -12.297 -23.240 1.00 95.81 101 GLY A O 1
ATOM 771 N N . TYR A 1 102 ? 13.942 -10.153 -23.051 1.00 97.81 102 TYR A N 1
ATOM 772 C CA . TYR A 1 102 ? 13.362 -10.272 -21.715 1.00 97.81 102 TYR A CA 1
ATOM 773 C C . TYR A 1 102 ? 11.844 -10.303 -21.773 1.00 97.81 102 TYR A C 1
ATOM 775 O O . TYR A 1 102 ? 11.224 -9.515 -22.485 1.00 97.81 102 TYR A O 1
ATOM 783 N N . GLU A 1 103 ? 11.236 -11.159 -20.963 1.00 98.12 103 GLU A N 1
ATOM 784 C CA . GLU A 1 103 ? 9.804 -11.094 -20.711 1.00 98.12 103 GLU A CA 1
ATOM 785 C C . GLU A 1 103 ? 9.512 -10.019 -19.656 1.00 98.12 103 GLU A C 1
ATOM 787 O O . GLU A 1 103 ? 10.060 -10.046 -18.553 1.00 98.12 103 GLU A O 1
ATOM 792 N N . VAL A 1 104 ? 8.647 -9.064 -19.998 1.00 98.19 104 VAL A N 1
ATOM 793 C CA . VAL A 1 104 ? 8.200 -8.004 -19.090 1.00 98.19 104 VAL A CA 1
ATOM 794 C C . VAL A 1 104 ? 6.722 -8.207 -18.810 1.00 98.19 104 VAL A C 1
ATOM 796 O O . VAL A 1 104 ? 5.889 -8.049 -19.703 1.00 98.19 104 VAL A O 1
ATOM 799 N N . THR A 1 105 ? 6.414 -8.536 -17.558 1.00 98.06 105 THR A N 1
ATOM 800 C CA . THR A 1 105 ? 5.061 -8.835 -17.082 1.00 98.06 105 THR A CA 1
ATOM 801 C C . THR A 1 105 ? 4.627 -7.790 -16.057 1.00 98.06 105 THR A C 1
ATOM 803 O O . THR A 1 105 ? 5.344 -7.515 -15.097 1.00 98.06 105 THR A O 1
ATOM 806 N N . VAL A 1 106 ? 3.447 -7.201 -16.253 1.00 97.38 106 VAL A N 1
ATOM 807 C CA . VAL A 1 106 ? 2.912 -6.106 -15.427 1.00 97.38 106 VAL A CA 1
ATOM 808 C C . VAL A 1 106 ? 1.456 -6.364 -15.017 1.00 97.38 106 VAL A C 1
ATOM 810 O O . VAL A 1 106 ? 0.747 -7.122 -15.690 1.00 97.38 106 VAL A O 1
ATOM 813 N N . PRO A 1 107 ? 0.957 -5.708 -13.951 1.00 96.00 107 PRO A N 1
ATOM 814 C CA . PRO A 1 107 ? -0.458 -5.760 -13.603 1.00 96.00 107 PRO A CA 1
ATOM 815 C C . PRO A 1 107 ? -1.353 -5.259 -14.745 1.00 96.00 107 PRO A C 1
ATOM 817 O O . PRO A 1 107 ? -1.034 -4.287 -15.429 1.00 96.00 107 PRO A O 1
ATOM 820 N N . ALA A 1 108 ? -2.500 -5.909 -14.927 1.00 94.06 108 ALA A N 1
ATOM 821 C CA . ALA A 1 108 ? -3.526 -5.464 -15.864 1.00 94.06 108 ALA A CA 1
ATOM 822 C C . ALA A 1 108 ? -4.314 -4.249 -15.322 1.00 94.06 108 ALA A C 1
ATOM 824 O O . ALA A 1 108 ? -4.271 -3.968 -14.116 1.00 94.06 108 ALA A O 1
ATOM 825 N N . PRO A 1 109 ? -5.094 -3.553 -16.177 1.00 94.62 109 PRO A N 1
ATOM 826 C CA . PRO A 1 109 ? -6.076 -2.571 -15.730 1.00 94.62 109 PRO A CA 1
ATOM 827 C C . PRO A 1 109 ? -6.933 -3.107 -14.569 1.00 94.62 109 PRO A C 1
ATOM 829 O O . PRO A 1 109 ? -7.331 -4.276 -14.601 1.00 94.62 109 PRO A O 1
ATOM 832 N N . PRO A 1 110 ? -7.226 -2.292 -13.541 1.00 93.12 110 PRO A N 1
ATOM 833 C CA . PRO A 1 110 ? -7.207 -0.823 -13.541 1.00 93.12 110 PRO A CA 1
ATOM 834 C C . PRO A 1 110 ? -5.842 -0.171 -13.253 1.00 93.12 110 PRO A C 1
ATOM 836 O O . PRO A 1 110 ? -5.757 1.052 -13.196 1.00 93.12 110 PRO A O 1
ATOM 839 N N . CYS A 1 111 ? -4.763 -0.944 -13.094 1.00 93.25 111 CYS A N 1
ATOM 840 C CA . CYS A 1 111 ? -3.425 -0.368 -12.983 1.00 93.25 111 CYS A CA 1
ATOM 841 C C . CYS A 1 111 ? -2.982 0.247 -14.325 1.00 93.25 111 CYS A C 1
ATOM 843 O O . CYS A 1 111 ? -2.680 -0.473 -15.275 1.00 93.25 111 CYS A O 1
ATOM 845 N N . ALA A 1 112 ? -2.921 1.579 -14.405 1.00 93.88 112 ALA A N 1
ATOM 846 C CA . ALA A 1 112 ? -2.459 2.283 -15.606 1.00 93.88 112 ALA A CA 1
ATOM 847 C C . ALA A 1 112 ? -0.930 2.224 -15.788 1.00 93.88 112 ALA A C 1
ATOM 849 O O . ALA A 1 112 ? -0.442 2.180 -16.916 1.00 93.88 112 ALA A O 1
ATOM 850 N N . GLY A 1 113 ? -0.165 2.174 -14.689 1.00 94.56 113 GLY A N 1
ATOM 851 C CA . GLY A 1 113 ? 1.302 2.195 -14.733 1.00 94.56 113 GLY A CA 1
ATOM 852 C C . GLY A 1 113 ? 1.900 1.038 -15.537 1.00 94.56 113 GLY A C 1
ATOM 853 O O . GLY A 1 113 ? 2.803 1.253 -16.341 1.00 94.56 113 GLY A O 1
ATOM 854 N N . GLY A 1 114 ? 1.345 -0.171 -15.393 1.00 94.31 114 GLY A N 1
ATOM 855 C CA . GLY A 1 114 ? 1.761 -1.328 -16.187 1.00 94.31 114 GLY A CA 1
ATOM 856 C C . GLY A 1 114 ? 1.541 -1.118 -17.687 1.00 94.31 114 GLY A C 1
ATOM 857 O O . GLY A 1 114 ? 2.452 -1.334 -18.480 1.00 94.31 114 GLY A O 1
ATOM 858 N N . VAL A 1 115 ? 0.359 -0.631 -18.076 1.00 95.88 115 VAL A N 1
ATOM 859 C CA . VAL A 1 115 ? 0.015 -0.372 -19.484 1.00 95.88 115 VAL A CA 1
ATOM 860 C C . VAL A 1 115 ? 0.990 0.620 -20.118 1.00 95.88 115 VAL A C 1
ATOM 862 O O . VAL A 1 115 ? 1.536 0.345 -21.186 1.00 95.88 115 VAL A O 1
ATOM 865 N N . HIS A 1 116 ? 1.249 1.745 -19.449 1.00 96.94 116 HIS A N 1
ATOM 866 C CA . HIS A 1 116 ? 2.156 2.767 -19.970 1.00 96.94 116 HIS A CA 1
ATOM 867 C C . HIS A 1 116 ? 3.611 2.302 -20.001 1.00 96.94 116 HIS A C 1
ATOM 869 O O . HIS A 1 116 ? 4.315 2.605 -20.959 1.00 96.94 116 HIS A O 1
ATOM 875 N N . LEU A 1 117 ? 4.055 1.508 -19.022 1.00 97.56 117 LEU A N 1
ATOM 876 C CA . LEU A 1 117 ? 5.390 0.912 -19.055 1.00 97.56 117 LEU A CA 1
ATOM 877 C C . LEU A 1 117 ? 5.574 0.040 -20.304 1.00 97.56 117 LEU A C 1
ATOM 879 O O . LEU A 1 117 ? 6.544 0.213 -21.038 1.00 97.56 117 LEU A O 1
ATOM 883 N N . LEU A 1 118 ? 4.628 -0.862 -20.582 1.00 97.50 118 LEU A N 1
ATOM 884 C CA . LEU A 1 118 ? 4.704 -1.713 -21.771 1.00 97.50 118 LEU A CA 1
ATOM 885 C C . LEU A 1 118 ? 4.653 -0.896 -23.065 1.00 97.50 118 LEU A C 1
ATOM 887 O O . LEU A 1 118 ? 5.394 -1.188 -24.000 1.00 97.50 118 LEU A O 1
ATOM 891 N N . GLN A 1 119 ? 3.815 0.140 -23.113 1.00 96.94 119 GLN A N 1
ATOM 892 C CA . GLN A 1 119 ? 3.731 1.059 -24.247 1.00 96.94 119 GLN A CA 1
ATOM 893 C C . GLN A 1 119 ? 5.070 1.763 -24.509 1.00 96.94 119 GLN A C 1
ATOM 895 O O . GLN A 1 119 ? 5.536 1.776 -25.646 1.00 96.94 119 GLN A O 1
ATOM 900 N N . ILE A 1 120 ? 5.703 2.310 -23.468 1.00 97.31 120 ILE A N 1
ATOM 901 C CA . ILE A 1 120 ? 7.007 2.977 -23.572 1.00 97.31 120 ILE A CA 1
ATOM 902 C C . ILE A 1 120 ? 8.063 1.986 -24.063 1.00 97.31 120 ILE A C 1
ATOM 904 O O . ILE A 1 120 ? 8.779 2.282 -25.014 1.00 97.31 120 ILE A O 1
ATOM 908 N N . LEU A 1 121 ? 8.125 0.781 -23.489 1.00 97.50 121 LEU A N 1
ATOM 909 C CA . LEU A 1 121 ? 9.084 -0.243 -23.915 1.00 97.50 121 LEU A CA 1
ATOM 910 C C . LEU A 1 121 ? 8.870 -0.668 -25.374 1.00 97.50 121 LEU A C 1
ATOM 912 O O . LEU A 1 121 ? 9.838 -0.880 -26.098 1.00 97.50 121 LEU A O 1
ATOM 916 N N . ARG A 1 122 ? 7.619 -0.740 -25.837 1.00 96.81 122 ARG A N 1
ATOM 917 C CA . ARG A 1 122 ? 7.287 -1.004 -27.246 1.00 96.81 122 ARG A CA 1
ATOM 918 C C . ARG A 1 122 ? 7.743 0.111 -28.181 1.00 96.81 122 ARG A C 1
ATOM 920 O O . ARG A 1 122 ? 8.221 -0.185 -29.267 1.00 96.81 122 ARG A O 1
ATOM 927 N N . ILE A 1 123 ? 7.627 1.371 -27.769 1.00 96.31 123 ILE A N 1
ATOM 928 C CA . ILE A 1 123 ? 8.158 2.505 -28.538 1.00 96.31 123 ILE A CA 1
ATOM 929 C C . ILE A 1 123 ? 9.689 2.425 -28.590 1.00 96.31 123 ILE A C 1
ATOM 931 O O . ILE A 1 123 ? 10.277 2.492 -29.667 1.00 96.31 123 ILE A O 1
ATOM 935 N N . LEU A 1 124 ? 10.331 2.207 -27.438 1.00 95.81 124 LEU A N 1
ATOM 936 C CA . LEU A 1 124 ? 11.788 2.112 -27.324 1.00 95.81 124 LEU A CA 1
ATOM 937 C C . LEU A 1 124 ? 12.378 0.912 -28.073 1.00 95.81 124 LEU A C 1
ATOM 939 O O . LEU A 1 124 ? 13.562 0.930 -28.395 1.00 95.81 124 LEU A O 1
ATOM 943 N N . GLU A 1 125 ? 11.587 -0.119 -28.382 1.00 95.19 125 GLU A N 1
ATOM 944 C CA . GLU A 1 125 ? 12.010 -1.268 -29.195 1.00 95.19 125 GLU A CA 1
ATOM 945 C C . GLU A 1 125 ? 12.457 -0.854 -30.609 1.00 95.19 125 GLU A C 1
ATOM 947 O O . GLU A 1 125 ? 13.310 -1.516 -31.193 1.00 95.19 125 GLU A O 1
ATOM 952 N N . GLY A 1 126 ? 11.961 0.280 -31.122 1.00 94.75 126 GLY A N 1
ATOM 953 C CA . GLY A 1 126 ? 12.372 0.851 -32.409 1.00 94.75 126 GLY A CA 1
ATOM 954 C C . GLY A 1 126 ? 13.726 1.574 -32.412 1.00 94.75 126 GLY A C 1
ATOM 955 O O . GLY A 1 126 ? 14.154 2.030 -33.469 1.00 94.75 126 GLY A O 1
ATOM 956 N N . TYR A 1 127 ? 14.400 1.691 -31.265 1.00 94.62 127 TYR A N 1
ATOM 957 C CA . TYR A 1 127 ? 15.643 2.456 -31.108 1.00 94.62 127 TYR A CA 1
ATOM 958 C C . TYR A 1 127 ? 16.789 1.570 -30.612 1.00 94.62 127 TYR A C 1
ATOM 960 O O . TYR A 1 127 ? 16.563 0.564 -29.943 1.00 94.62 127 TYR A O 1
ATOM 968 N N . ASP A 1 128 ? 18.040 1.948 -30.867 1.00 95.00 128 ASP A N 1
ATOM 969 C CA . ASP A 1 128 ? 19.189 1.345 -30.181 1.00 95.00 128 ASP A CA 1
ATOM 970 C C . ASP A 1 128 ? 19.512 2.137 -28.909 1.00 95.00 128 ASP A C 1
ATOM 972 O O . ASP A 1 128 ? 20.437 2.943 -28.861 1.00 95.00 128 ASP A O 1
ATOM 976 N N . VAL A 1 129 ? 18.717 1.915 -27.860 1.00 93.88 129 VAL A N 1
ATOM 977 C CA . VAL A 1 129 ? 18.867 2.621 -26.575 1.00 93.88 129 VAL A CA 1
ATOM 978 C C . VAL A 1 129 ? 20.241 2.427 -25.930 1.00 93.88 129 VAL A C 1
ATOM 980 O O . VAL A 1 129 ? 20.666 3.270 -25.146 1.00 93.88 129 VAL A O 1
ATOM 983 N N . ALA A 1 130 ? 20.945 1.334 -26.250 1.00 93.25 130 ALA A N 1
ATOM 984 C CA . ALA A 1 130 ? 22.290 1.100 -25.742 1.00 93.25 130 ALA A CA 1
ATOM 985 C C . ALA A 1 130 ? 23.298 2.019 -26.440 1.00 93.25 130 ALA A C 1
ATOM 987 O O . ALA A 1 130 ? 24.128 2.628 -25.766 1.00 93.25 130 ALA A O 1
ATOM 988 N N . ALA A 1 131 ? 23.189 2.165 -27.764 1.00 95.69 131 ALA A N 1
ATOM 989 C CA . ALA A 1 131 ? 24.024 3.084 -28.531 1.00 95.69 131 ALA A CA 1
ATOM 990 C C . ALA A 1 131 ? 23.747 4.562 -28.208 1.00 95.69 131 ALA A C 1
ATOM 992 O O . ALA A 1 131 ? 24.680 5.362 -28.238 1.00 95.69 131 ALA A O 1
ATOM 993 N N . LEU A 1 132 ? 22.503 4.924 -27.864 1.00 94.69 132 LEU A N 1
ATOM 994 C CA . LEU A 1 132 ? 22.153 6.295 -27.460 1.00 94.69 132 LEU A CA 1
ATOM 995 C C . LEU A 1 132 ? 22.870 6.733 -26.168 1.00 94.69 132 LEU A C 1
ATOM 997 O O . LEU A 1 132 ? 23.196 7.909 -26.018 1.00 94.69 132 LEU A O 1
ATOM 1001 N N . GLY A 1 133 ? 23.166 5.796 -25.259 1.00 94.31 133 GLY A N 1
ATOM 1002 C CA . GLY A 1 133 ? 23.885 6.052 -24.009 1.00 94.31 133 GLY A CA 1
ATOM 1003 C C . GLY A 1 133 ? 23.018 6.676 -22.907 1.00 94.31 133 GLY A C 1
ATOM 1004 O O . GLY A 1 133 ? 22.153 7.509 -23.150 1.00 94.31 133 GLY A O 1
ATOM 1005 N N . TYR A 1 134 ? 23.248 6.278 -21.654 1.00 95.00 134 TYR A N 1
ATOM 1006 C CA . TYR A 1 134 ? 22.482 6.800 -20.518 1.00 95.00 134 TYR A CA 1
ATOM 1007 C C . TYR A 1 134 ? 22.755 8.294 -20.290 1.00 95.00 134 TYR A C 1
ATOM 1009 O O . TYR A 1 134 ? 23.906 8.702 -20.138 1.00 95.00 134 TYR A O 1
ATOM 1017 N N . GLY A 1 135 ? 21.690 9.093 -20.197 1.00 93.88 135 GLY A N 1
ATOM 1018 C CA . GLY A 1 135 ? 21.773 10.505 -19.821 1.00 93.88 135 GLY A CA 1
ATOM 1019 C C . GLY A 1 135 ? 22.191 11.460 -20.945 1.00 93.88 135 GLY A C 1
ATOM 1020 O O . GLY A 1 135 ? 22.506 12.616 -20.666 1.00 93.88 135 GLY A O 1
ATOM 1021 N N . THR A 1 136 ? 22.235 10.995 -22.196 1.00 96.12 136 THR A N 1
ATOM 1022 C CA . THR A 1 136 ? 22.531 11.840 -23.360 1.00 96.12 136 THR A CA 1
ATOM 1023 C C . THR A 1 136 ? 21.283 12.585 -23.831 1.00 96.12 136 THR A C 1
ATOM 1025 O O . THR A 1 136 ? 20.160 12.193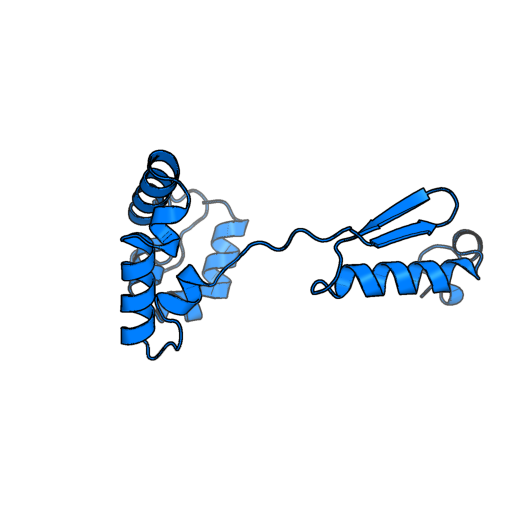 -23.520 1.00 96.12 136 THR A O 1
ATOM 1028 N N . ALA A 1 137 ? 21.471 13.655 -24.610 1.00 93.19 137 ALA A N 1
ATOM 1029 C CA . ALA A 1 137 ? 20.357 14.418 -25.177 1.00 93.19 137 ALA A CA 1
ATOM 1030 C C . ALA A 1 137 ? 19.462 13.572 -26.099 1.00 93.19 137 ALA A C 1
ATOM 1032 O O . ALA A 1 137 ? 18.268 13.824 -26.174 1.00 93.19 137 ALA A O 1
ATOM 1033 N N . ASP A 1 138 ? 20.027 12.562 -26.765 1.00 88.62 138 ASP A N 1
ATOM 1034 C CA . ASP A 1 138 ? 19.276 11.679 -27.660 1.00 88.62 138 ASP A CA 1
ATOM 1035 C C . ASP A 1 138 ? 18.529 10.558 -26.904 1.00 88.62 138 ASP A C 1
ATOM 1037 O O . ASP A 1 138 ? 17.669 9.896 -27.483 1.00 88.62 138 ASP A O 1
ATOM 1041 N N . ALA A 1 139 ? 18.853 10.323 -25.624 1.00 86.81 139 ALA A N 1
ATOM 1042 C CA . ALA A 1 139 ? 18.269 9.272 -24.784 1.00 86.81 139 ALA A CA 1
ATOM 1043 C C . ALA A 1 139 ? 17.262 9.777 -23.730 1.00 86.81 139 ALA A C 1
ATOM 1045 O O . ALA A 1 139 ? 16.730 8.953 -22.978 1.00 86.81 139 ALA A O 1
ATOM 1046 N N . ILE A 1 140 ? 17.032 11.094 -23.637 1.00 71.38 140 ILE A N 1
ATOM 1047 C CA . ILE A 1 140 ? 16.127 11.744 -22.667 1.00 71.38 140 ILE A CA 1
ATOM 1048 C C . ILE A 1 140 ? 14.941 12.385 -23.385 1.00 71.38 140 ILE A C 1
ATOM 1050 O O . ILE A 1 140 ? 15.171 13.132 -24.359 1.00 71.38 140 ILE A O 1
#

Radius of gyration: 23.01 Å; chains: 1; bounding box: 48×34×56 Å

Foldseek 3Di:
DAPVVLVVCQVCLVVLVVDPVSCVQQVPVSHGDDHPDDGDDVVVVVVVVCCVVPNCCCCLPRDVVVVVVVVCVVVVHDDDSVNSVPDDDDDDQWDWDAQPNDIDTGHDPVPVVSVVVVVVSVVCSPDPLVVCDPPHPSND

pLDDT: mean 96.14, std 2.93, range [71.38, 98.44]

Sequence (140 aa):
ASGYLCELITNAQTDLARFPATAAIFLPHGRPPHPGDRIVQAELADSLQAIAQEGSDVLYNGALGQTIIADMQRNNGIMTMDDLRAYSTIQRRPLTISYRGYEVTVPAPPCAGGVHLLQILRILEGYDVAALGYGTADAI